Protein AF-Q98TP9-F1 (afdb_monomer)

Radius of gyration: 10.47 Å; Cα contacts (8 Å, |Δi|>4): 41; chains: 1; bounding box: 30×18×17 Å

Secondary structure (DSSP, 8-state):
----G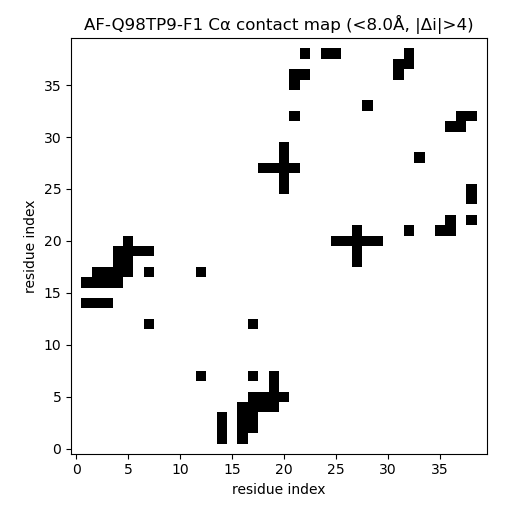GG---SS---TT----SSTTS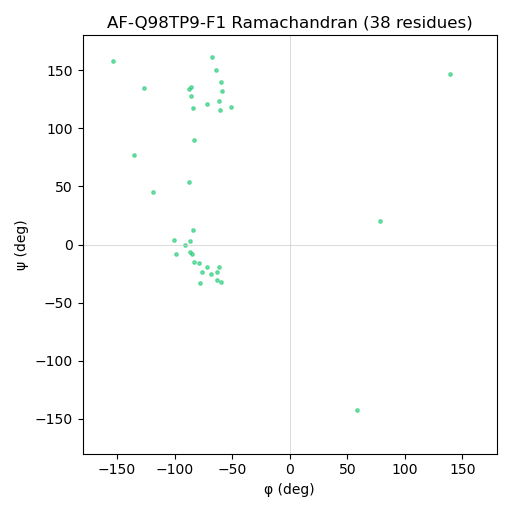-TT-GGGTTS----

Solvent-accessible surface area (backbone atoms only — not comparable to full-atom values): 2802 Å² total; per-residue (Å²): 136,70,86,49,33,64,76,53,82,64,92,81,69,90,41,92,51,45,63,55,38,88,45,94,92,45,62,65,84,38,77,80,35,71,93,46,74,70,83,128

pLDDT: mean 80.16, std 5.1, range [65.62, 88.94]

Structure (mmCIF, N/CA/C/O backbone):
data_AF-Q98TP9-F1
#
_entry.id   AF-Q98TP9-F1
#
loop_
_atom_site.group_PDB
_atom_site.id
_atom_site.type_symbol
_atom_site.label_atom_id
_atom_site.label_alt_id
_atom_site.label_comp_id
_atom_site.l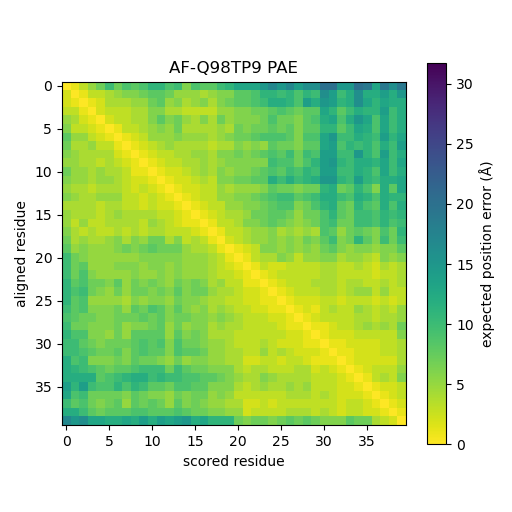abel_asym_id
_atom_site.label_entity_id
_atom_site.label_seq_id
_atom_site.pdbx_PDB_ins_code
_atom_site.Cartn_x
_atom_site.Cartn_y
_atom_site.Cartn_z
_atom_site.occupancy
_atom_site.B_iso_or_equiv
_atom_site.auth_seq_id
_atom_site.auth_comp_id
_atom_site.auth_asym_id
_atom_site.auth_atom_id
_atom_site.pdbx_PDB_model_num
ATOM 1 N N . THR A 1 1 ? 16.499 4.013 7.486 1.00 65.62 1 THR A N 1
ATOM 2 C CA . THR A 1 1 ? 15.913 4.512 6.221 1.00 65.62 1 THR A CA 1
ATOM 3 C C . THR A 1 1 ? 15.302 3.332 5.489 1.00 65.62 1 THR A C 1
ATOM 5 O O . THR A 1 1 ? 16.039 2.394 5.225 1.00 65.62 1 THR A O 1
ATOM 8 N N . CYS A 1 2 ? 13.988 3.287 5.238 1.00 71.88 2 CYS A N 1
ATOM 9 C CA . CYS A 1 2 ? 13.412 2.194 4.434 1.00 71.8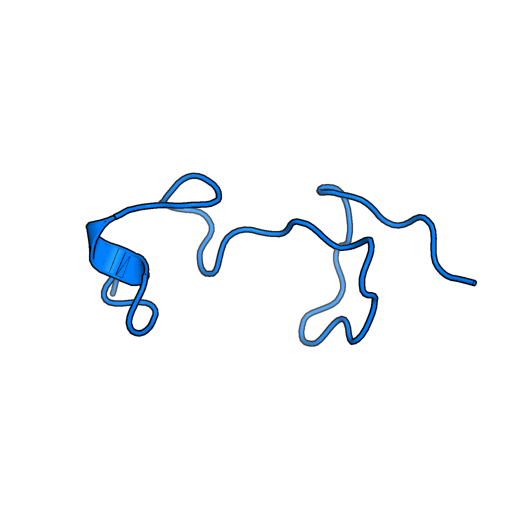8 2 CYS A CA 1
ATOM 10 C C . CYS A 1 2 ? 13.508 2.536 2.950 1.00 71.88 2 CYS A C 1
ATOM 12 O O . CYS A 1 2 ? 13.175 3.653 2.562 1.00 71.88 2 CYS A O 1
ATOM 14 N N . ASN A 1 3 ? 13.920 1.566 2.138 1.00 74.44 3 ASN A N 1
ATOM 15 C CA . ASN A 1 3 ? 13.952 1.639 0.672 1.00 74.44 3 ASN A CA 1
ATOM 16 C C . ASN A 1 3 ? 13.048 0.564 0.070 1.00 74.44 3 ASN 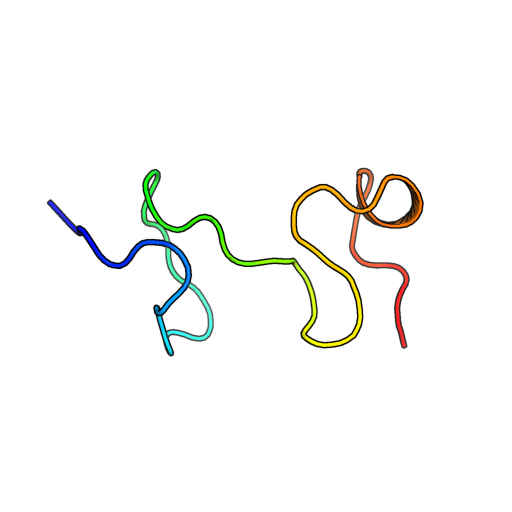A C 1
ATOM 18 O O . ASN A 1 3 ? 13.415 -0.187 -0.824 1.00 74.44 3 ASN A O 1
ATOM 22 N N . CYS A 1 4 ? 11.857 0.451 0.638 1.00 82.38 4 CYS A N 1
ATOM 23 C CA . CYS A 1 4 ? 10.909 -0.594 0.309 1.00 82.38 4 CYS A CA 1
ATOM 24 C C . CYS A 1 4 ? 10.183 -0.340 -1.034 1.00 82.38 4 CYS A C 1
ATOM 26 O O . CYS A 1 4 ? 9.742 -1.294 -1.677 1.00 82.38 4 CYS A O 1
ATOM 28 N N . GLY A 1 5 ? 10.090 0.919 -1.486 1.00 78.56 5 GLY A N 1
ATOM 29 C CA . GLY A 1 5 ? 9.509 1.266 -2.787 1.00 78.56 5 GLY A CA 1
ATOM 30 C C . GLY A 1 5 ? 8.056 0.793 -2.935 1.00 78.56 5 GLY A C 1
ATOM 31 O O . GLY A 1 5 ? 7.284 0.805 -1.979 1.00 78.56 5 GLY A O 1
ATOM 32 N N . GLY A 1 6 ? 7.680 0.338 -4.133 1.00 73.62 6 GLY A N 1
ATOM 33 C CA . GLY A 1 6 ? 6.362 -0.268 -4.387 1.00 73.62 6 GLY A CA 1
ATOM 34 C C . GLY A 1 6 ? 6.232 -1.728 -3.925 1.00 73.62 6 GLY A C 1
ATOM 35 O O . GLY A 1 6 ? 5.119 -2.230 -3.784 1.00 73.62 6 GLY A O 1
ATOM 36 N N . SER A 1 7 ? 7.350 -2.405 -3.650 1.00 76.31 7 SER A N 1
ATOM 37 C CA . SER A 1 7 ? 7.400 -3.848 -3.357 1.00 76.31 7 SER A CA 1
ATOM 38 C C . SER A 1 7 ? 7.166 -4.186 -1.883 1.00 76.31 7 SER A C 1
ATOM 40 O O . SER A 1 7 ? 7.257 -5.344 -1.478 1.00 76.31 7 SER A O 1
ATOM 42 N N . CYS A 1 8 ? 6.885 -3.183 -1.052 1.00 81.75 8 CYS A N 1
ATOM 43 C CA . CYS A 1 8 ? 6.680 -3.371 0.374 1.00 81.75 8 CYS A CA 1
ATOM 44 C C . CYS A 1 8 ? 5.481 -4.290 0.648 1.00 81.75 8 CYS A C 1
ATOM 46 O O . CYS A 1 8 ? 4.358 -3.981 0.254 1.00 81.75 8 CYS A O 1
ATOM 48 N N . THR A 1 9 ? 5.667 -5.391 1.376 1.00 78.62 9 THR A N 1
ATOM 49 C CA . THR A 1 9 ? 4.567 -6.279 1.806 1.00 78.62 9 THR A CA 1
ATOM 50 C C . THR A 1 9 ? 3.919 -5.829 3.115 1.00 78.62 9 THR A C 1
ATOM 52 O O . THR A 1 9 ? 2.886 -6.368 3.507 1.00 78.62 9 THR A O 1
ATOM 55 N N . CYS A 1 10 ? 4.478 -4.811 3.775 1.00 80.12 10 CYS A N 1
ATOM 56 C CA . CYS A 1 10 ? 3.942 -4.276 5.018 1.00 80.12 10 CYS A CA 1
ATOM 57 C C . CYS A 1 10 ? 2.505 -3.768 4.829 1.00 80.12 10 CYS A C 1
ATOM 59 O O . CYS A 1 10 ? 2.168 -3.140 3.821 1.00 80.12 10 CYS A O 1
ATOM 61 N N . LYS A 1 11 ? 1.667 -4.030 5.835 1.00 72.06 11 LYS A N 1
ATOM 62 C CA . LYS A 1 11 ? 0.252 -3.638 5.847 1.00 72.06 11 LYS A CA 1
ATOM 63 C C . LYS A 1 11 ? 0.058 -2.154 6.176 1.00 72.06 11 LYS A C 1
ATOM 65 O O . LYS A 1 11 ? -0.852 -1.535 5.647 1.00 72.06 11 LYS A O 1
ATOM 70 N N . ASN A 1 12 ? 0.934 -1.596 7.014 1.00 70.25 12 ASN A N 1
ATOM 71 C CA . ASN A 1 12 ? 0.954 -0.182 7.381 1.00 70.25 12 ASN A CA 1
ATOM 72 C C . ASN A 1 12 ? 2.401 0.331 7.343 1.00 70.25 12 ASN A C 1
ATOM 74 O O . ASN A 1 12 ? 3.088 0.374 8.361 1.00 70.25 12 ASN A O 1
ATOM 78 N N . CYS A 1 13 ? 2.915 0.585 6.138 1.00 80.81 13 CYS A N 1
ATOM 79 C CA . CYS A 1 13 ? 4.282 1.063 5.961 1.00 80.81 13 CYS A CA 1
ATOM 80 C C . CYS A 1 13 ? 4.330 2.584 6.134 1.00 80.81 13 CYS A C 1
ATOM 82 O O . CYS A 1 13 ? 3.759 3.308 5.327 1.00 80.81 13 CYS A O 1
ATOM 84 N N . SER A 1 14 ? 5.063 3.072 7.131 1.00 81.12 14 SER A N 1
ATOM 85 C CA . SER A 1 14 ? 5.225 4.515 7.382 1.00 81.12 14 SER A CA 1
ATOM 86 C C . SER A 1 14 ? 6.327 5.163 6.536 1.00 81.12 14 SER A C 1
ATOM 88 O O . SER A 1 14 ? 6.807 6.251 6.847 1.00 81.12 14 SER A O 1
ATOM 90 N N . CYS A 1 15 ? 6.820 4.464 5.518 1.00 85.44 15 CYS A N 1
ATOM 91 C CA . CYS A 1 15 ? 8.012 4.885 4.800 1.00 85.44 15 CYS A CA 1
ATOM 92 C C . CYS A 1 15 ? 7.638 5.871 3.704 1.00 85.44 15 CYS A C 1
ATOM 94 O O . CYS A 1 15 ? 6.820 5.564 2.845 1.00 85.44 15 CYS A O 1
ATOM 96 N N . THR A 1 16 ? 8.296 7.025 3.687 1.00 77.81 16 THR A N 1
ATOM 97 C CA . THR A 1 16 ? 8.080 8.069 2.674 1.00 77.81 16 THR A CA 1
ATOM 98 C C . THR A 1 16 ? 8.431 7.613 1.258 1.00 77.81 16 THR A C 1
ATOM 100 O O . THR A 1 16 ? 7.898 8.137 0.289 1.00 77.81 16 THR A O 1
ATOM 103 N N . THR A 1 17 ? 9.300 6.609 1.132 1.00 80.56 17 THR A N 1
ATOM 104 C CA . THR A 1 17 ? 9.670 5.967 -0.138 1.00 80.56 17 THR A CA 1
ATOM 105 C C . THR A 1 17 ? 8.697 4.862 -0.561 1.00 80.56 17 THR A C 1
ATOM 107 O O . THR A 1 17 ? 8.823 4.322 -1.661 1.00 80.56 17 THR A O 1
ATOM 110 N N . CYS A 1 18 ? 7.745 4.479 0.296 1.00 81.69 18 CYS A N 1
ATOM 111 C CA . CYS A 1 18 ? 6.813 3.394 0.024 1.00 81.69 18 CYS A CA 1
ATOM 112 C C . CYS A 1 18 ? 5.642 3.897 -0.829 1.00 81.69 18 CYS A C 1
ATOM 114 O O . CYS A 1 18 ? 4.607 4.312 -0.315 1.00 81.69 18 CYS A O 1
ATOM 116 N N . ASN A 1 19 ? 5.799 3.826 -2.150 1.00 75.50 19 ASN A N 1
ATOM 117 C CA . ASN A 1 19 ? 4.817 4.301 -3.127 1.00 75.50 19 ASN A CA 1
ATOM 118 C C . ASN A 1 19 ? 3.782 3.216 -3.463 1.00 75.50 19 ASN A C 1
ATOM 120 O O . ASN A 1 19 ? 3.607 2.805 -4.612 1.00 75.50 19 ASN A O 1
ATOM 124 N N . LYS A 1 20 ? 3.144 2.669 -2.426 1.00 76.12 20 LYS A N 1
ATOM 125 C CA . LYS A 1 20 ? 2.177 1.582 -2.582 1.00 76.12 20 LYS A CA 1
ATOM 126 C C . LYS A 1 20 ? 0.793 2.157 -2.831 1.00 76.12 20 LYS A C 1
ATOM 128 O O . LYS A 1 20 ? 0.372 3.094 -2.157 1.00 76.12 20 LYS A O 1
ATOM 133 N N . SER A 1 21 ? 0.092 1.608 -3.819 1.00 77.56 21 SER A N 1
ATOM 134 C CA . SER A 1 21 ? -1.281 2.025 -4.073 1.00 77.56 21 SER A CA 1
ATOM 135 C C . SER A 1 21 ? -2.168 1.674 -2.881 1.00 77.56 21 SER A C 1
ATOM 137 O O . SER A 1 21 ? -1.918 0.697 -2.173 1.00 77.56 21 SER A O 1
ATOM 139 N N . CYS A 1 22 ? -3.214 2.467 -2.666 1.00 81.44 22 CYS A N 1
ATOM 140 C CA . CYS A 1 22 ? -4.140 2.288 -1.550 1.00 81.44 22 CYS A CA 1
ATOM 141 C C . CYS A 1 22 ? -4.878 0.933 -1.571 1.00 81.44 22 CYS A C 1
ATOM 143 O O . CYS A 1 22 ? -5.370 0.479 -0.540 1.00 81.44 22 CYS A O 1
ATOM 145 N N . CYS A 1 23 ? -4.923 0.270 -2.726 1.00 81.62 23 CYS A N 1
ATOM 146 C CA . CYS A 1 23 ? -5.505 -1.049 -2.927 1.00 81.62 23 CYS A CA 1
ATOM 147 C C . CYS A 1 23 ? -4.827 -1.756 -4.117 1.00 81.62 23 CYS A C 1
ATOM 149 O O . CYS A 1 23 ? -4.242 -1.096 -4.978 1.00 81.62 23 CYS A O 1
ATOM 151 N N . PRO A 1 24 ? -4.885 -3.098 -4.189 1.00 79.81 24 PRO A N 1
ATOM 152 C CA . PRO A 1 24 ? -4.253 -3.863 -5.268 1.00 79.81 24 PRO A CA 1
ATOM 153 C C . PRO A 1 24 ? -4.970 -3.732 -6.620 1.00 79.81 24 PRO A C 1
ATOM 155 O O . PRO A 1 24 ? -4.378 -4.014 -7.655 1.00 79.81 24 PRO A O 1
ATOM 158 N N . CYS A 1 25 ? -6.236 -3.315 -6.626 1.00 86.19 25 CYS A N 1
ATOM 159 C CA . CYS A 1 25 ? -7.059 -3.196 -7.831 1.00 86.19 25 CYS A CA 1
ATOM 160 C C . CYS A 1 25 ? -6.852 -1.883 -8.599 1.00 86.19 25 CYS A C 1
ATOM 162 O O . CYS A 1 25 ? -7.271 -1.777 -9.750 1.00 86.19 25 CYS A O 1
ATOM 164 N N . CYS A 1 26 ? -6.222 -0.884 -7.981 1.00 82.75 26 CYS A N 1
ATOM 165 C CA . CYS A 1 26 ? -6.131 0.468 -8.514 1.00 82.75 26 CYS A CA 1
ATOM 166 C C . CYS A 1 26 ? -4.629 0.870 -8.541 1.00 82.75 26 CYS A C 1
ATOM 168 O O . CYS A 1 26 ? -3.919 0.603 -7.570 1.00 82.75 26 CYS A O 1
ATOM 170 N N . PRO A 1 27 ? -4.085 1.464 -9.625 1.00 82.25 27 PRO A N 1
ATOM 171 C CA . PRO A 1 27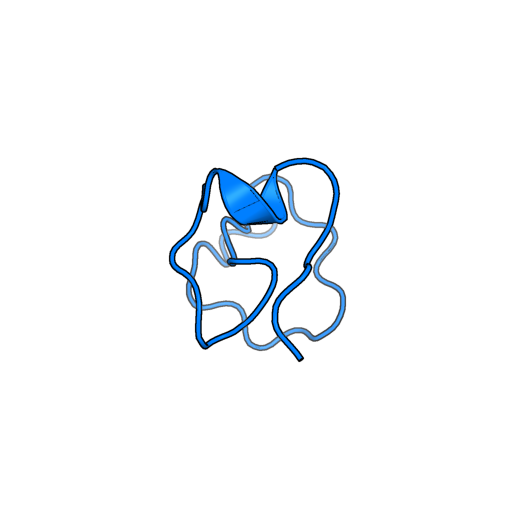 ? -2.672 1.856 -9.685 1.00 82.25 27 PRO A CA 1
ATOM 172 C C . PRO A 1 27 ? -2.361 3.001 -8.712 1.00 82.25 27 PRO A C 1
ATOM 174 O O . PRO A 1 27 ? -3.265 3.716 -8.268 1.00 82.25 27 PRO A O 1
ATOM 177 N N . PHE A 1 28 ? -1.076 3.193 -8.394 1.00 78.06 28 PHE A N 1
ATOM 178 C CA . PHE A 1 28 ? -0.644 4.313 -7.558 1.00 78.06 28 PHE A CA 1
ATOM 179 C C . PHE A 1 28 ? -1.060 5.644 -8.204 1.00 78.06 28 PHE A C 1
ATOM 181 O O . PHE A 1 28 ? -0.862 5.837 -9.401 1.00 78.06 28 PHE A O 1
ATOM 188 N N . GLY A 1 29 ? -1.666 6.546 -7.428 1.00 79.31 29 GLY A N 1
ATOM 189 C CA . GLY A 1 29 ? -2.197 7.808 -7.954 1.00 79.31 29 GLY A CA 1
ATOM 190 C C . GLY A 1 29 ? -3.547 7.689 -8.672 1.00 79.31 29 GLY A C 1
ATOM 191 O O . GLY A 1 29 ? -3.901 8.572 -9.447 1.00 79.31 29 GLY A O 1
ATOM 192 N N . CYS A 1 30 ? -4.316 6.619 -8.433 1.00 86.25 30 CYS A N 1
ATOM 193 C CA . CYS A 1 30 ? -5.677 6.495 -8.955 1.00 86.25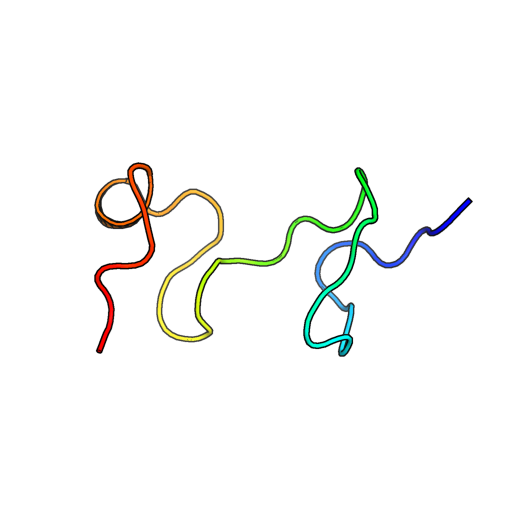 30 CYS A CA 1
ATOM 194 C C . CYS A 1 30 ? -6.508 7.756 -8.616 1.00 86.25 30 CYS A C 1
ATOM 196 O O . CYS A 1 30 ? -6.737 8.021 -7.432 1.00 86.25 30 CYS A O 1
ATOM 198 N N . PRO A 1 31 ? -7.015 8.511 -9.615 1.00 86.69 31 PRO A N 1
ATOM 199 C CA . PRO A 1 31 ? -7.688 9.792 -9.377 1.00 86.69 31 PRO A CA 1
ATOM 200 C C . PRO A 1 31 ? -8.970 9.628 -8.556 1.00 86.69 31 PRO A C 1
ATOM 202 O O . PRO A 1 31 ? -9.309 10.486 -7.749 1.00 86.69 31 PRO A O 1
ATOM 205 N N . LYS A 1 32 ? -9.642 8.478 -8.688 1.00 87.56 32 LYS A N 1
ATOM 206 C CA . LYS A 1 32 ? -10.812 8.120 -7.876 1.00 87.56 32 LYS A CA 1
ATOM 207 C C . LYS A 1 32 ? -10.477 7.860 -6.407 1.00 87.56 32 LYS A C 1
ATOM 209 O O . LYS A 1 32 ? -11.350 8.002 -5.564 1.00 87.56 32 LYS A O 1
ATOM 214 N N . CYS A 1 33 ? -9.238 7.469 -6.113 1.00 86.94 33 CYS A N 1
ATOM 215 C CA . CYS A 1 33 ? -8.779 7.179 -4.757 1.00 86.94 33 CYS A CA 1
ATOM 216 C C . CYS A 1 33 ? -7.973 8.325 -4.129 1.00 86.94 33 CYS A C 1
ATOM 218 O O . CYS A 1 33 ? -7.473 8.169 -3.017 1.00 86.94 33 CYS A O 1
ATOM 220 N N . ALA A 1 34 ? -7.829 9.466 -4.816 1.00 81.94 34 ALA A N 1
ATOM 221 C CA . ALA A 1 34 ? -7.017 10.593 -4.354 1.00 81.94 34 ALA A CA 1
ATOM 222 C C . ALA A 1 34 ? -7.495 11.163 -3.006 1.00 81.94 34 ALA A C 1
ATOM 224 O O . ALA A 1 34 ? -6.683 11.600 -2.197 1.00 81.94 34 ALA A O 1
ATOM 225 N N . SER A 1 35 ? -8.804 11.109 -2.747 1.00 84.00 35 SER A N 1
ATOM 226 C CA . SER A 1 35 ? -9.416 11.541 -1.482 1.00 84.00 35 SER A CA 1
ATOM 227 C C . SER A 1 35 ? -9.544 10.418 -0.441 1.00 84.00 35 SER A C 1
ATOM 229 O O . SER A 1 35 ? -10.048 10.653 0.652 1.00 84.00 35 SER A O 1
ATOM 231 N N . GLY A 1 36 ? -9.115 9.197 -0.771 1.00 82.12 36 GLY A N 1
ATOM 232 C CA . GLY A 1 36 ? -9.302 7.984 0.027 1.00 82.12 36 GLY A CA 1
ATOM 233 C C . GLY A 1 36 ? -9.659 6.792 -0.862 1.00 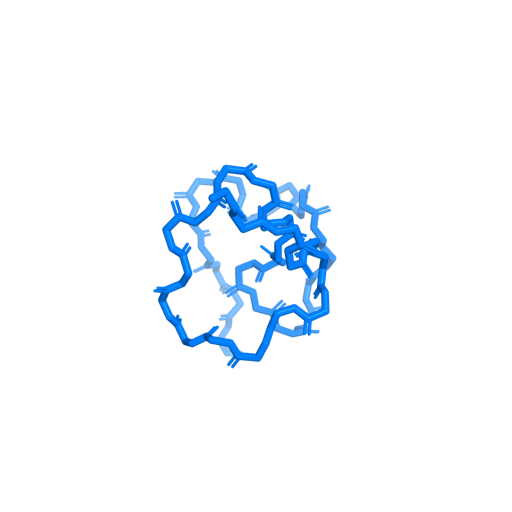82.12 36 GLY A C 1
ATOM 234 O O . GLY A 1 36 ? -10.310 6.963 -1.890 1.00 82.12 36 GLY A O 1
ATOM 235 N N . CYS A 1 37 ? -9.226 5.579 -0.498 1.00 86.75 37 CYS A N 1
ATOM 236 C CA . CYS A 1 37 ? -9.530 4.380 -1.283 1.00 86.75 37 CYS A CA 1
ATOM 237 C C . CYS A 1 37 ? -11.047 4.162 -1.365 1.00 86.75 37 CYS A C 1
ATOM 239 O O . CYS A 1 37 ? -11.694 3.905 -0.351 1.00 86.75 37 CYS A O 1
ATOM 241 N N . VAL A 1 38 ? -11.600 4.245 -2.575 1.00 88.94 38 VAL A N 1
ATOM 242 C CA . VAL A 1 38 ? -13.024 3.978 -2.841 1.00 88.94 38 VAL A CA 1
ATOM 243 C C . VAL A 1 38 ? -13.267 2.568 -3.385 1.00 88.94 38 VAL A C 1
ATOM 245 O O . VAL A 1 38 ? -14.415 2.163 -3.556 1.00 88.94 38 VAL A O 1
ATOM 248 N N . CYS A 1 39 ? -12.194 1.839 -3.707 1.00 84.62 39 CYS A N 1
ATOM 249 C CA . CYS A 1 39 ? -12.266 0.494 -4.265 1.00 84.62 39 CYS A CA 1
ATOM 250 C C . CYS A 1 39 ? -12.722 -0.472 -3.129 1.00 84.62 39 CYS A C 1
ATOM 252 O O . CYS A 1 39 ? -12.077 -0.517 -2.080 1.00 84.62 39 CYS A O 1
ATOM 254 N N . LYS A 1 40 ? -13.859 -1.172 -3.311 1.00 76.81 40 LYS A N 1
ATOM 255 C CA . LYS A 1 40 ? -14.392 -2.203 -2.389 1.00 76.81 40 LYS A CA 1
ATOM 256 C C . LYS A 1 40 ? -13.782 -3.572 -2.664 1.00 76.81 40 LYS A C 1
ATOM 258 O O . LYS A 1 40 ? -13.509 -3.848 -3.853 1.00 76.81 40 LYS A O 1
#

Sequence (40 aa):
TCNCGGSCTCKNCSCTTCNKSCCPCCPFGCPKCASGCVCK

Organism: Platichthys flesus (NCBI:txid8260)

Foldseek 3Di:
DDCCAQVDPDPDDPDPRHQHDLDPVADRPRVVQPVHDPDD

InterPro domains:
  IPR000006 Metallothionein, vertebrate [PF00131] (1-40)
  IPR000006 Metallothionein, vertebrate [PTHR23299] (2-40)
  IPR017854 Metallothionein domain superfamily [SSF57868] (1-40)
  IPR018064 Metallothionein, vertebrate, metal binding site [PS00203] (2-20)
  IPR023587 Metallothionein domain superfamily, vertebrate [G3DSA:4.10.10.10] (1-40)

Mean predic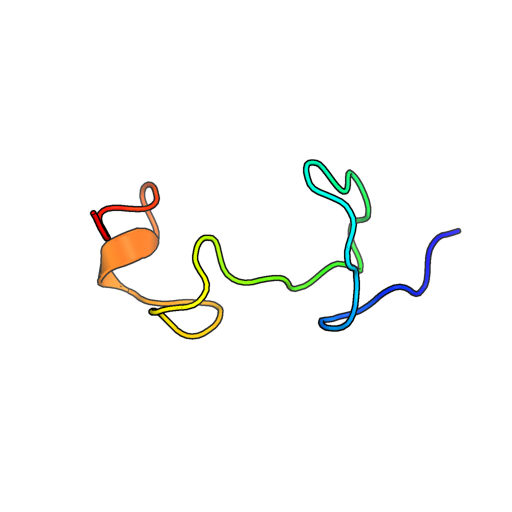ted aligned error: 5.86 Å